Protein AF-A0A258BUL4-F1 (afdb_monomer_lite)

Sequence (176 aa):
MGGRPCLADFAFIGPLYAHLYRDPTSGELMKRLAPGVADWVERTHAGEKGAGDLLAEDAIPETLEPILARQMREQFPALVETARLFEGWASEAAAGAFLPRGLGEIWIDIEGTRGPAQARTFPLYRLQAVTDAYDAMDAGAKARADELLERVRGAPLKDFRLPKRLVRTNYRLALA

Secondary structure (DSSP, 8-state):
-BSS--HHHHHHHHHIIIIIITSHHHHHHHHHH-HHHHHHHHHHHHT----SPBPGGGPPPGGGHHHHHHIIIIIHHHHHHHHHHHHHHHHHSPTTPBPPSEEEEEEEEETTEEEEEEEESHHHHHHHHHHHHHHT--HHHHHHHHHHHHHTT-GGGTT---SS-EEEETTEEEE-

Structure (mmCIF, N/CA/C/O backbone):
data_AF-A0A258BUL4-F1
#
_entry.id   AF-A0A258BUL4-F1
#
loop_
_atom_site.group_PDB
_atom_site.id
_atom_site.type_symbol
_atom_site.label_atom_id
_atom_site.label_alt_id
_atom_site.label_comp_id
_atom_site.label_asym_id
_atom_site.label_entity_id
_atom_site.label_seq_id
_atom_site.pdbx_PDB_ins_code
_atom_site.Cartn_x
_atom_site.Cartn_y
_atom_site.Cartn_z
_atom_site.occupancy
_atom_site.B_iso_or_equiv
_atom_site.auth_seq_id
_atom_site.auth_comp_id
_atom_site.auth_asym_id
_atom_site.auth_atom_id
_atom_site.pdbx_PDB_model_num
ATOM 1 N N . MET A 1 1 ? -13.279 -4.624 10.583 1.00 79.81 1 MET A N 1
ATOM 2 C CA . MET A 1 1 ? -14.312 -4.006 9.706 1.00 79.81 1 MET A CA 1
ATOM 3 C C . MET A 1 1 ? -15.547 -4.903 9.632 1.00 79.81 1 MET A C 1
ATOM 5 O O . MET A 1 1 ? -15.743 -5.622 8.661 1.00 79.81 1 MET A O 1
ATOM 9 N N . GLY A 1 2 ? -16.351 -4.894 10.697 1.00 86.62 2 GLY A N 1
ATOM 10 C CA . GLY A 1 2 ? -17.342 -5.940 10.983 1.00 86.62 2 GLY A CA 1
ATOM 11 C C . GLY A 1 2 ? -16.938 -6.772 12.205 1.00 86.62 2 GLY A C 1
ATOM 12 O O . GLY A 1 2 ? -16.007 -6.402 12.922 1.00 86.62 2 GLY A O 1
ATOM 13 N N . GLY A 1 3 ? -17.639 -7.879 12.443 1.00 89.62 3 GLY A N 1
ATOM 14 C CA . GLY A 1 3 ? -17.491 -8.743 13.619 1.00 89.62 3 GLY A CA 1
ATOM 15 C C . GLY A 1 3 ? -16.520 -9.922 13.468 1.00 89.62 3 GLY A C 1
ATOM 16 O O . GLY A 1 3 ? -16.371 -10.700 14.414 1.00 89.62 3 GLY A O 1
ATOM 17 N N . ARG A 1 4 ? -15.854 -10.066 12.316 1.00 91.62 4 ARG A N 1
ATOM 18 C CA . ARG A 1 4 ? -14.785 -11.052 12.079 1.00 91.62 4 ARG A CA 1
ATOM 19 C C . ARG A 1 4 ? -13.590 -10.427 11.348 1.00 91.62 4 ARG A C 1
ATOM 21 O O . ARG A 1 4 ? -13.798 -9.458 10.613 1.00 91.62 4 ARG A O 1
ATOM 28 N N . PRO A 1 5 ? -12.369 -10.974 11.503 1.00 92.38 5 PRO A N 1
ATOM 29 C CA . PRO A 1 5 ? -11.193 -10.509 10.778 1.00 92.38 5 PRO A CA 1
ATOM 30 C C . PRO A 1 5 ? -11.367 -10.623 9.262 1.00 92.38 5 PRO A C 1
ATOM 32 O O . PRO A 1 5 ? -11.860 -11.631 8.750 1.00 92.38 5 PRO A O 1
ATOM 35 N N . CYS A 1 6 ? -10.906 -9.612 8.534 1.00 92.12 6 CYS A N 1
ATOM 36 C CA . CYS A 1 6 ? -10.841 -9.617 7.079 1.00 92.12 6 CYS A CA 1
ATOM 37 C C . CYS A 1 6 ? -9.475 -9.140 6.568 1.00 92.12 6 CYS A C 1
ATOM 39 O O . CYS A 1 6 ? -8.610 -8.705 7.329 1.00 92.12 6 CYS A O 1
ATOM 41 N N . LEU A 1 7 ? -9.267 -9.212 5.248 1.00 91.50 7 LEU A N 1
ATOM 42 C CA . LEU A 1 7 ? -8.015 -8.794 4.608 1.00 91.50 7 LEU A CA 1
ATOM 43 C C . LEU A 1 7 ? -7.617 -7.358 4.975 1.00 91.50 7 LEU A C 1
ATOM 45 O O . LEU A 1 7 ? -6.438 -7.078 5.184 1.00 91.50 7 LEU A O 1
ATOM 49 N N . ALA A 1 8 ? -8.592 -6.456 5.069 1.00 91.25 8 ALA A N 1
ATOM 50 C CA . ALA A 1 8 ? -8.320 -5.075 5.418 1.00 91.25 8 ALA A CA 1
ATOM 51 C C . ALA A 1 8 ? -7.813 -4.945 6.866 1.00 91.25 8 ALA A C 1
ATOM 53 O O . ALA A 1 8 ? -6.945 -4.109 7.115 1.00 91.25 8 ALA A O 1
ATOM 54 N N . ASP A 1 9 ? -8.262 -5.789 7.811 1.00 93.50 9 ASP A N 1
ATOM 55 C CA . ASP A 1 9 ? -7.763 -5.735 9.193 1.00 93.50 9 ASP A CA 1
ATOM 56 C C . ASP A 1 9 ? -6.259 -6.055 9.204 1.00 93.50 9 ASP A C 1
ATOM 58 O O . ASP A 1 9 ? -5.465 -5.331 9.802 1.00 93.50 9 ASP A O 1
ATOM 62 N N . PHE A 1 10 ? -5.841 -7.060 8.425 1.00 92.25 10 PHE A N 1
ATOM 63 C CA . PHE A 1 10 ? -4.428 -7.413 8.257 1.00 92.25 10 PHE A CA 1
ATOM 64 C C . PHE A 1 10 ? -3.614 -6.375 7.470 1.00 92.25 10 PHE A C 1
ATOM 66 O O . PHE A 1 10 ? -2.404 -6.263 7.676 1.00 92.25 10 PHE A O 1
ATOM 73 N N . ALA A 1 11 ? -4.246 -5.600 6.586 1.00 91.19 11 ALA A N 1
ATOM 74 C CA . ALA A 1 11 ? -3.584 -4.513 5.868 1.00 91.19 11 ALA A CA 1
ATOM 75 C C . ALA A 1 11 ? -3.307 -3.303 6.779 1.00 91.19 11 ALA A C 1
ATOM 77 O O . ALA A 1 11 ? -2.241 -2.694 6.678 1.00 91.19 11 ALA A O 1
ATOM 78 N N . PHE A 1 12 ? -4.233 -2.979 7.689 1.00 92.62 12 PHE A N 1
ATOM 79 C CA . PHE A 1 12 ? -4.108 -1.837 8.599 1.00 92.62 12 PHE A CA 1
ATOM 80 C C . PHE A 1 12 ? -3.342 -2.150 9.887 1.00 92.62 12 PHE A C 1
ATOM 82 O O . PHE A 1 12 ? -2.675 -1.262 10.423 1.00 92.62 12 PHE A O 1
ATOM 89 N N . ILE A 1 13 ? -3.394 -3.389 10.389 1.00 94.56 13 ILE A N 1
ATOM 90 C CA . ILE A 1 13 ? -2.805 -3.720 11.694 1.00 94.56 13 ILE A CA 1
ATOM 91 C C . ILE A 1 13 ? -1.291 -3.516 11.725 1.00 94.56 13 ILE A C 1
ATOM 93 O O . ILE A 1 13 ? -0.768 -3.078 12.741 1.00 94.56 13 ILE A O 1
ATOM 97 N N . GLY A 1 14 ? -0.583 -3.772 10.619 1.00 92.12 14 GLY A N 1
ATOM 98 C CA . GLY A 1 14 ? 0.876 -3.649 10.541 1.00 92.12 14 GLY A CA 1
ATOM 99 C C . GLY A 1 14 ? 1.398 -2.302 11.062 1.00 92.12 14 GLY A C 1
ATOM 100 O O . GLY A 1 14 ? 2.066 -2.280 12.099 1.00 92.12 14 GLY A O 1
ATOM 101 N N . PRO A 1 15 ? 1.094 -1.176 10.389 1.00 90.75 15 PRO A N 1
ATOM 102 C CA . PRO A 1 15 ? 1.543 0.138 10.841 1.00 90.75 15 PRO A CA 1
ATOM 103 C C . PRO A 1 15 ? 0.881 0.594 12.150 1.00 90.75 15 PRO A C 1
ATOM 105 O O . PRO A 1 15 ? 1.572 1.152 13.002 1.00 90.75 15 PRO A O 1
ATOM 108 N N . LEU A 1 16 ? -0.419 0.339 12.345 1.00 94.31 16 LEU A N 1
ATOM 109 C CA . LEU A 1 16 ? -1.142 0.818 13.531 1.00 94.31 16 LEU A CA 1
ATOM 110 C C . LEU A 1 16 ? -0.661 0.141 14.819 1.00 94.31 16 LEU A C 1
ATOM 112 O O . LEU A 1 16 ? -0.523 0.806 15.841 1.00 94.31 16 LEU A O 1
ATOM 116 N N . TYR A 1 17 ? -0.339 -1.151 14.768 1.00 96.50 17 TYR A N 1
ATOM 117 C CA . TYR A 1 17 ? 0.247 -1.855 15.902 1.00 96.50 17 TYR A CA 1
ATOM 118 C C . TYR A 1 17 ? 1.723 -1.490 16.086 1.00 96.50 17 TYR A C 1
ATOM 120 O O . TYR A 1 17 ? 2.123 -1.015 17.148 1.00 96.50 17 TYR A O 1
ATOM 128 N N . ALA A 1 18 ? 2.549 -1.711 15.056 1.00 94.44 18 ALA A N 1
ATOM 129 C CA . ALA A 1 18 ? 4.000 -1.685 15.215 1.00 94.44 18 ALA A CA 1
ATOM 130 C C . ALA A 1 18 ? 4.575 -0.280 15.432 1.00 94.44 18 ALA A C 1
ATOM 132 O O . ALA A 1 18 ? 5.573 -0.153 16.139 1.00 94.44 18 ALA A O 1
ATOM 133 N N . HIS A 1 19 ? 3.978 0.746 14.816 1.00 92.94 19 HIS A N 1
ATOM 134 C CA . HIS A 1 19 ? 4.523 2.106 14.819 1.00 92.94 19 HIS A CA 1
ATOM 135 C C . HIS A 1 19 ? 3.739 3.089 15.687 1.00 92.94 19 HIS A C 1
ATOM 137 O O . HIS A 1 19 ? 4.327 4.080 16.101 1.00 92.94 19 HIS A O 1
ATOM 143 N N . LEU A 1 20 ? 2.452 2.834 15.958 1.00 94.81 20 LEU A N 1
ATOM 144 C CA . LEU A 1 20 ? 1.634 3.712 16.800 1.00 94.81 20 LEU A CA 1
ATOM 145 C C . LEU A 1 20 ? 1.354 3.073 18.162 1.00 94.81 20 LEU A C 1
ATOM 147 O O . LEU A 1 20 ? 1.862 3.523 19.176 1.00 94.81 20 LEU A O 1
ATOM 151 N N . TYR A 1 21 ? 0.595 1.980 18.208 1.00 97.38 21 TYR A N 1
ATOM 152 C CA . TYR A 1 21 ? 0.156 1.399 19.479 1.00 97.38 21 TYR A CA 1
ATOM 153 C C . TYR A 1 21 ? 1.323 0.977 20.392 1.00 97.38 21 TYR A C 1
ATOM 155 O O . TYR A 1 21 ? 1.262 1.162 21.605 1.00 97.38 21 TYR A O 1
ATOM 163 N N . ARG A 1 22 ? 2.395 0.408 19.820 1.00 96.62 22 ARG A N 1
ATOM 164 C CA . ARG A 1 22 ? 3.576 -0.033 20.583 1.00 96.62 22 ARG A CA 1
ATOM 165 C C . ARG A 1 22 ? 4.486 1.095 21.060 1.00 96.62 22 ARG A C 1
ATOM 167 O O . ARG A 1 22 ? 5.311 0.851 21.940 1.00 96.62 22 ARG A O 1
ATOM 174 N N . ASP A 1 23 ? 4.403 2.275 20.459 1.00 96.94 23 ASP A N 1
ATOM 175 C CA . ASP A 1 23 ? 5.187 3.420 20.904 1.00 96.94 23 ASP A CA 1
ATOM 176 C C . ASP A 1 23 ? 4.551 4.002 22.182 1.00 96.94 23 ASP A C 1
ATOM 178 O O . ASP A 1 23 ? 3.337 4.198 22.207 1.00 96.94 23 ASP A O 1
ATOM 182 N N . PRO A 1 24 ? 5.317 4.281 23.256 1.00 95.81 24 PRO A N 1
ATOM 183 C CA . PRO A 1 24 ? 4.732 4.686 24.532 1.00 95.81 24 PRO A CA 1
ATOM 184 C C . PRO A 1 24 ? 3.839 5.923 24.431 1.00 95.81 24 PRO A C 1
ATOM 186 O O . PRO A 1 24 ? 2.761 5.957 25.013 1.00 95.81 24 PRO A O 1
ATOM 189 N N . THR A 1 25 ? 4.256 6.950 23.690 1.00 97.19 25 THR A N 1
ATOM 190 C CA . THR A 1 25 ? 3.494 8.201 23.631 1.00 97.19 25 THR A CA 1
ATOM 191 C C . THR A 1 25 ? 2.274 8.069 22.729 1.00 97.19 25 THR A C 1
ATOM 193 O O . THR A 1 25 ? 1.162 8.394 23.148 1.00 97.19 25 THR A O 1
ATOM 196 N N . SER A 1 26 ? 2.447 7.591 21.499 1.00 96.44 26 SER A N 1
ATOM 197 C CA . SER A 1 26 ? 1.331 7.452 20.560 1.00 96.44 26 SER A CA 1
ATOM 198 C C . SER A 1 26 ? 0.367 6.328 20.947 1.00 96.44 26 SER A C 1
ATOM 200 O O . SER A 1 26 ? -0.835 6.476 20.728 1.00 96.44 26 SER A O 1
ATOM 202 N N . GLY A 1 27 ? 0.837 5.278 21.622 1.00 97.50 27 GLY A N 1
ATOM 203 C CA . GLY A 1 27 ? 0.006 4.243 22.230 1.00 97.50 27 GLY A CA 1
ATOM 204 C C . GLY A 1 27 ? -0.899 4.787 23.335 1.00 97.50 27 GLY A C 1
ATOM 205 O O . GLY A 1 27 ? -2.108 4.556 23.303 1.00 97.50 27 GLY A O 1
ATOM 206 N N . GLU A 1 28 ? -0.365 5.582 24.269 1.00 97.94 28 GLU A N 1
ATOM 207 C CA . GLU A 1 28 ? -1.191 6.234 25.298 1.00 97.94 28 GLU A CA 1
ATOM 208 C C . GLU A 1 28 ? -2.183 7.243 24.698 1.00 97.94 28 GLU A C 1
ATOM 210 O O . GLU A 1 28 ? -3.336 7.325 25.131 1.00 97.94 28 GLU A O 1
ATOM 215 N N . LEU A 1 29 ? -1.791 7.972 23.645 1.00 97.88 29 LEU A N 1
ATOM 216 C CA . LEU A 1 29 ? -2.725 8.814 22.893 1.00 97.88 29 LEU A CA 1
ATOM 217 C C . LEU A 1 29 ? -3.831 7.993 22.224 1.00 97.88 29 LEU A C 1
ATOM 219 O O . LEU A 1 29 ? -4.990 8.396 22.295 1.00 97.88 29 LEU A O 1
ATOM 223 N N . MET A 1 30 ? -3.505 6.852 21.614 1.00 97.50 30 MET A N 1
ATOM 224 C CA . MET A 1 30 ? -4.483 5.972 20.972 1.00 97.50 30 MET A CA 1
ATOM 225 C C . MET A 1 30 ? -5.490 5.431 21.987 1.00 97.50 30 MET A C 1
ATOM 227 O O . MET A 1 30 ? -6.688 5.557 21.760 1.00 97.50 30 MET A O 1
ATOM 231 N N . LYS A 1 31 ? -5.035 4.911 23.134 1.00 97.75 31 LYS A N 1
ATOM 232 C CA . LYS A 1 31 ? -5.926 4.421 24.202 1.00 97.75 31 LYS A CA 1
ATOM 233 C C . LYS A 1 31 ? -6.844 5.521 24.736 1.00 97.75 31 LYS A C 1
ATOM 235 O O . LYS A 1 31 ? -8.014 5.273 25.007 1.00 97.75 31 LYS A O 1
ATOM 240 N N . ARG A 1 32 ? -6.328 6.747 24.867 1.00 98.00 32 ARG A N 1
ATOM 241 C CA . ARG A 1 32 ? -7.086 7.885 25.405 1.00 98.00 32 ARG A CA 1
ATOM 242 C C . ARG A 1 32 ? -8.079 8.483 24.408 1.00 98.00 32 ARG A C 1
ATOM 244 O O . ARG A 1 32 ? -9.182 8.842 24.803 1.00 98.00 32 ARG A O 1
ATOM 251 N N . LEU A 1 33 ? -7.674 8.659 23.151 1.00 97.00 33 LEU A N 1
ATOM 252 C CA . LEU A 1 33 ? -8.449 9.387 22.138 1.00 97.00 33 LEU A CA 1
ATOM 253 C C . LEU A 1 33 ? -9.265 8.464 21.226 1.00 97.00 33 LEU A C 1
ATOM 255 O O . LEU A 1 33 ? -10.268 8.896 20.666 1.00 97.00 33 LEU A O 1
ATOM 259 N N . ALA A 1 34 ? -8.843 7.211 21.065 1.00 95.50 34 ALA A N 1
ATOM 260 C CA . ALA A 1 34 ? -9.465 6.228 20.186 1.00 95.50 34 ALA A CA 1
ATOM 261 C C . ALA A 1 34 ? -9.468 4.818 20.824 1.00 95.50 34 ALA A C 1
ATOM 263 O O . ALA A 1 34 ? -8.929 3.879 20.231 1.00 95.50 34 ALA A O 1
ATOM 264 N N . PRO A 1 35 ? -10.086 4.630 22.010 1.00 96.19 35 PRO A N 1
ATOM 265 C CA . PRO A 1 35 ? -10.063 3.353 22.733 1.00 96.19 35 PRO A CA 1
ATOM 266 C C . PRO A 1 35 ? -10.592 2.179 21.897 1.00 96.19 35 PRO A C 1
ATOM 268 O O . PRO A 1 35 ? -9.996 1.112 21.899 1.00 96.19 35 PRO A O 1
ATOM 271 N N . GLY A 1 36 ? -11.624 2.387 21.071 1.00 93.75 36 GLY A N 1
ATOM 272 C CA . GLY A 1 36 ? -12.119 1.335 20.173 1.00 93.75 36 GLY A CA 1
ATOM 273 C C . GLY A 1 36 ? -11.101 0.887 19.111 1.00 93.75 36 GLY A C 1
ATOM 274 O O . GLY A 1 36 ? -11.125 -0.270 18.692 1.00 93.75 36 GLY A O 1
ATOM 275 N N . VAL A 1 37 ? -10.188 1.775 18.696 1.00 94.06 37 VAL A N 1
ATOM 276 C CA . VAL A 1 37 ? -9.068 1.427 17.805 1.00 94.06 37 VAL A CA 1
ATOM 277 C C . VAL A 1 37 ? -7.995 0.672 18.583 1.00 94.06 37 VAL A C 1
ATOM 279 O O . VAL A 1 37 ? -7.489 -0.320 18.069 1.00 94.06 37 VAL A O 1
ATOM 282 N N . ALA A 1 38 ? -7.684 1.087 19.814 1.00 96.69 38 ALA A N 1
ATOM 283 C CA . ALA A 1 38 ? -6.754 0.367 20.685 1.00 96.69 38 ALA A CA 1
ATOM 284 C C . ALA A 1 38 ? -7.228 -1.076 20.939 1.00 96.69 38 ALA A C 1
ATOM 286 O O . ALA A 1 38 ? -6.482 -2.017 20.675 1.00 96.69 38 ALA A O 1
ATOM 287 N N . ASP A 1 39 ? -8.498 -1.260 21.308 1.00 94.94 39 ASP A N 1
ATOM 288 C CA . ASP A 1 39 ? -9.086 -2.586 21.509 1.00 94.94 39 ASP A CA 1
ATOM 289 C C . ASP A 1 39 ? -9.052 -3.422 20.220 1.00 94.94 39 ASP A C 1
ATOM 291 O O . ASP A 1 39 ? -8.767 -4.619 20.237 1.00 94.94 39 ASP A O 1
ATOM 295 N N . TRP A 1 40 ? -9.352 -2.806 19.069 1.00 93.88 40 TRP A N 1
ATOM 296 C CA . TRP A 1 40 ? -9.252 -3.484 17.777 1.00 93.88 40 TRP A CA 1
ATOM 297 C C . TRP A 1 40 ? -7.811 -3.910 17.466 1.00 93.88 40 TRP A C 1
ATOM 299 O O . TRP A 1 40 ? -7.611 -5.032 16.994 1.00 93.88 40 TRP A O 1
ATOM 309 N N . VAL A 1 41 ? -6.815 -3.064 17.753 1.00 95.75 41 VAL A N 1
ATOM 310 C CA . VAL A 1 41 ? -5.394 -3.390 17.578 1.00 95.75 41 VAL A CA 1
ATOM 311 C C . VAL A 1 41 ? -5.017 -4.601 18.432 1.00 95.75 41 VAL A C 1
ATOM 313 O O . VAL A 1 41 ? -4.427 -5.550 17.915 1.00 95.75 41 VAL A O 1
ATOM 316 N N . GLU A 1 42 ? -5.383 -4.594 19.713 1.00 94.88 42 GLU A N 1
ATOM 317 C CA . GLU A 1 42 ? -5.078 -5.676 20.654 1.00 94.88 42 GLU A CA 1
ATOM 318 C C . GLU A 1 42 ? -5.695 -7.007 20.208 1.00 94.88 42 GLU A C 1
ATOM 320 O O . GLU A 1 42 ? -4.970 -7.991 20.046 1.00 94.88 42 GLU A O 1
ATOM 325 N N . ARG A 1 43 ? -7.003 -7.028 19.908 1.00 93.12 43 ARG A N 1
ATOM 326 C CA . ARG A 1 43 ? -7.703 -8.247 19.459 1.00 93.12 43 ARG A CA 1
ATOM 327 C C . ARG A 1 43 ? -7.156 -8.787 18.140 1.00 93.12 43 ARG A C 1
ATOM 329 O O . ARG A 1 43 ? -6.960 -9.994 17.986 1.00 93.12 43 ARG A O 1
ATOM 336 N N . THR A 1 44 ? -6.897 -7.897 17.178 1.00 93.62 44 THR A N 1
ATOM 337 C CA . THR A 1 44 ? -6.375 -8.290 15.860 1.00 93.62 44 THR A CA 1
ATOM 338 C C . THR A 1 44 ? -4.964 -8.857 15.990 1.00 93.62 44 THR A C 1
ATOM 340 O O . THR A 1 44 ? -4.652 -9.875 15.375 1.00 93.62 44 THR A O 1
ATOM 343 N N . HIS A 1 45 ? -4.115 -8.243 16.819 1.00 93.94 45 HIS A N 1
ATOM 344 C CA . HIS A 1 45 ? -2.764 -8.738 17.069 1.00 93.94 45 HIS A CA 1
ATOM 345 C C . HIS A 1 45 ? -2.754 -10.073 17.828 1.00 93.94 45 HIS A C 1
ATOM 347 O O . HIS A 1 45 ? -1.954 -10.949 17.503 1.00 93.94 45 HIS A O 1
ATOM 353 N N . ALA A 1 46 ? -3.666 -10.256 18.787 1.00 93.25 46 ALA A N 1
ATOM 354 C CA . ALA A 1 46 ? -3.838 -11.510 19.520 1.00 93.25 46 ALA A CA 1
ATOM 355 C C . ALA A 1 46 ? -4.353 -12.670 18.642 1.00 93.25 46 ALA A C 1
ATOM 357 O O . ALA A 1 46 ? -4.322 -13.825 19.068 1.00 93.25 46 ALA A O 1
ATOM 358 N N . GLY A 1 47 ? -4.805 -12.389 17.413 1.00 91.31 47 GLY A N 1
ATOM 359 C CA . GLY A 1 47 ? -5.319 -13.404 16.494 1.00 91.31 47 GLY A CA 1
ATOM 360 C C . GLY A 1 47 ? -6.688 -13.941 16.908 1.00 91.31 47 GLY A C 1
ATOM 361 O O . GLY A 1 47 ? -7.005 -15.106 16.649 1.00 91.31 47 GLY A O 1
ATOM 362 N N . GLU A 1 48 ? -7.499 -13.117 17.572 1.00 91.75 48 GLU A N 1
ATOM 363 C CA . GLU A 1 48 ? -8.849 -13.502 17.965 1.00 91.75 48 GLU A CA 1
ATOM 364 C C . GLU A 1 48 ? -9.718 -13.800 16.740 1.00 91.75 48 GLU A C 1
ATOM 366 O O . GLU A 1 48 ? -9.731 -13.063 15.754 1.00 91.75 48 GLU A O 1
ATOM 371 N N . LYS A 1 49 ? -10.464 -14.909 16.801 1.00 84.00 49 LYS A N 1
ATOM 372 C CA . LYS A 1 49 ? -11.124 -15.471 15.617 1.00 84.00 49 LYS A CA 1
ATOM 373 C C . LYS A 1 49 ? -12.263 -14.609 15.075 1.00 84.00 49 LYS A C 1
ATOM 375 O O . LYS A 1 49 ? -12.429 -14.623 13.865 1.00 84.00 49 LYS A O 1
ATOM 380 N N . GLY A 1 50 ? -12.991 -13.877 15.932 1.00 85.06 50 GLY A N 1
ATOM 381 C CA . GLY A 1 50 ? -14.195 -13.092 15.601 1.00 85.06 50 GLY A CA 1
ATOM 382 C C . GLY A 1 50 ? -15.303 -13.907 14.904 1.00 85.06 50 GLY A C 1
ATOM 383 O O . GLY A 1 50 ? -15.053 -14.649 13.963 1.00 85.06 50 GLY A O 1
ATOM 384 N N . ALA A 1 51 ? -16.553 -13.808 15.354 1.00 84.88 51 ALA A N 1
ATOM 385 C CA . ALA A 1 51 ? -17.641 -14.654 14.834 1.00 84.88 51 ALA A CA 1
ATOM 386 C C . ALA A 1 51 ? -18.790 -13.883 14.163 1.00 84.88 51 ALA A C 1
ATOM 388 O O . ALA A 1 51 ? -19.771 -14.502 13.767 1.00 84.88 51 ALA A O 1
ATOM 389 N N . GLY A 1 52 ? -18.696 -12.555 14.051 1.00 90.38 52 GLY A N 1
ATOM 390 C CA . GLY A 1 52 ? -19.750 -11.737 13.447 1.00 90.38 52 GLY A CA 1
ATOM 391 C C . GLY A 1 52 ? -19.568 -11.503 11.947 1.00 90.38 52 GLY A C 1
ATOM 392 O O . GLY A 1 52 ? -18.539 -11.839 11.361 1.00 90.38 52 GLY A O 1
ATOM 393 N N . ASP A 1 53 ? -20.564 -10.875 11.335 1.00 94.12 53 ASP A N 1
ATOM 394 C CA . ASP A 1 53 ? -20.567 -10.588 9.902 1.00 94.12 53 ASP A CA 1
ATOM 395 C C . ASP A 1 53 ? -19.653 -9.416 9.530 1.00 94.12 53 ASP A C 1
ATOM 397 O O . ASP A 1 53 ? -19.301 -8.571 10.359 1.00 94.12 53 ASP A O 1
ATOM 401 N N . LEU A 1 54 ? -19.259 -9.356 8.256 1.00 92.44 54 LEU A N 1
ATOM 402 C CA . LEU A 1 54 ? -18.700 -8.124 7.697 1.00 92.44 54 LEU A CA 1
ATOM 403 C C . LEU A 1 54 ? -19.802 -7.062 7.610 1.00 92.44 54 LEU A C 1
ATOM 405 O O . LEU A 1 54 ? -20.987 -7.371 7.723 1.00 92.44 54 LEU A O 1
ATOM 409 N N . LEU A 1 55 ? -19.409 -5.804 7.424 1.00 91.25 55 LEU A N 1
ATOM 410 C CA . LEU A 1 55 ? -20.390 -4.750 7.186 1.00 91.25 55 LEU A CA 1
ATOM 411 C C . LEU A 1 55 ? -21.209 -5.074 5.928 1.00 91.25 55 LEU A C 1
ATOM 413 O O . LEU A 1 55 ? -20.656 -5.531 4.927 1.00 91.25 55 LEU A O 1
ATOM 417 N N . ALA A 1 56 ? -22.522 -4.864 6.012 1.00 91.62 56 ALA A N 1
ATOM 418 C CA . ALA A 1 56 ? -23.438 -5.114 4.906 1.00 91.62 56 ALA A CA 1
ATOM 419 C C . ALA A 1 56 ? -23.094 -4.237 3.694 1.00 91.62 56 ALA A C 1
ATOM 421 O O . ALA A 1 56 ? -22.547 -3.143 3.853 1.00 91.62 56 ALA A O 1
ATOM 422 N N . GLU A 1 57 ? -23.434 -4.719 2.497 1.00 88.69 57 GLU A N 1
ATOM 423 C CA . GLU A 1 57 ? -23.255 -3.992 1.230 1.00 88.69 57 GLU A CA 1
ATOM 424 C C . GLU A 1 57 ? -21.815 -3.509 0.964 1.00 88.69 57 GLU A C 1
ATOM 426 O O . GLU A 1 57 ? -21.604 -2.485 0.316 1.00 88.69 57 GLU A O 1
ATOM 431 N N . ASP A 1 58 ? -20.810 -4.223 1.488 1.00 86.69 58 ASP A N 1
ATOM 432 C CA . ASP A 1 58 ? -19.393 -3.831 1.439 1.00 86.69 58 ASP A CA 1
ATOM 433 C C . ASP A 1 58 ? -19.135 -2.406 1.968 1.00 86.69 58 ASP A C 1
ATOM 435 O O . ASP A 1 58 ? -18.224 -1.710 1.508 1.00 86.69 58 ASP A O 1
ATOM 439 N N . ALA A 1 59 ? -19.940 -1.949 2.934 1.00 90.44 59 ALA A N 1
ATOM 440 C CA . ALA A 1 59 ? -19.832 -0.596 3.454 1.00 90.44 59 ALA A CA 1
ATOM 441 C C . ALA A 1 59 ? -18.431 -0.326 4.026 1.00 90.44 59 ALA A C 1
ATOM 443 O O . ALA A 1 59 ? -17.911 -1.062 4.872 1.00 90.44 59 ALA A O 1
ATOM 444 N N . ILE A 1 60 ? -17.833 0.780 3.586 1.00 90.81 60 ILE A N 1
ATOM 445 C CA . ILE A 1 60 ? -16.565 1.280 4.112 1.00 90.81 60 ILE A CA 1
ATOM 446 C C . ILE A 1 60 ? -16.873 2.267 5.240 1.00 90.81 60 ILE A C 1
ATOM 448 O O . ILE A 1 60 ? -17.598 3.232 4.998 1.00 90.81 60 ILE A O 1
ATOM 452 N N . PRO A 1 61 ? -16.341 2.068 6.461 1.00 90.00 61 PRO A N 1
ATOM 453 C CA . PRO A 1 61 ? -16.510 3.035 7.536 1.00 90.00 61 PRO A CA 1
ATOM 454 C C . PRO A 1 61 ? -16.005 4.420 7.127 1.00 90.00 61 PRO A C 1
ATOM 456 O O . PRO A 1 61 ? -14.855 4.554 6.707 1.00 90.00 61 PRO A O 1
ATOM 459 N N . GLU A 1 62 ? -16.821 5.452 7.341 1.00 91.06 62 GLU A N 1
ATOM 460 C CA . GLU A 1 62 ? -16.472 6.850 7.033 1.00 91.06 62 GLU A CA 1
ATOM 461 C C . GLU A 1 62 ? -15.179 7.293 7.739 1.00 91.06 62 GLU A C 1
A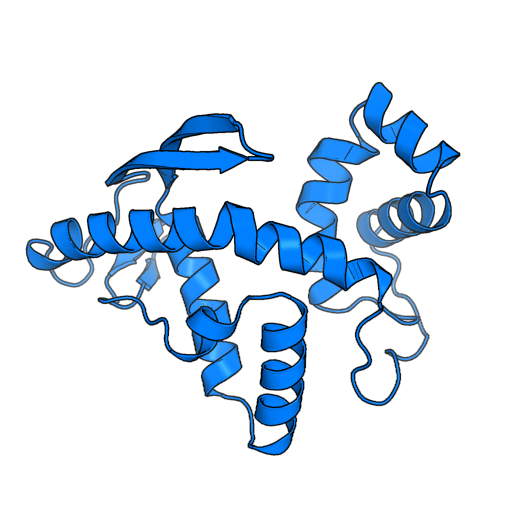TOM 463 O O . GLU A 1 62 ? -14.410 8.106 7.232 1.00 91.06 62 GLU A O 1
ATOM 468 N N . THR A 1 63 ? -14.875 6.697 8.895 1.00 90.75 63 THR A N 1
ATOM 469 C CA . THR A 1 63 ? -13.643 6.951 9.653 1.00 90.75 63 THR A CA 1
ATOM 470 C C . THR A 1 63 ? -12.367 6.477 8.950 1.00 90.75 63 THR A C 1
ATOM 472 O O . THR A 1 63 ? -11.282 6.936 9.308 1.00 90.75 63 THR A O 1
ATOM 475 N N . LEU A 1 64 ? -12.459 5.595 7.947 1.00 92.50 64 LEU A N 1
ATOM 476 C CA . LEU A 1 64 ? -11.313 5.171 7.136 1.00 92.50 64 LEU A CA 1
ATOM 477 C C . LEU A 1 64 ? -11.020 6.127 5.979 1.00 92.50 64 LEU A C 1
ATOM 479 O O . LEU A 1 64 ? -9.884 6.173 5.507 1.00 92.50 64 LEU A O 1
ATOM 483 N N . GLU A 1 65 ? -11.996 6.910 5.526 1.00 95.25 65 GLU A N 1
ATOM 484 C CA . GLU A 1 65 ? -11.813 7.793 4.371 1.00 95.25 65 GLU A CA 1
ATOM 485 C C . GLU A 1 65 ? -10.709 8.833 4.568 1.00 95.25 65 GLU A C 1
ATOM 487 O O . GLU A 1 65 ? -9.896 8.973 3.657 1.00 95.25 65 GLU A O 1
ATOM 492 N N . PRO A 1 66 ? -10.564 9.500 5.732 1.00 95.62 66 PRO A N 1
ATOM 493 C CA . PRO A 1 66 ? -9.436 10.402 5.959 1.00 95.62 66 PRO A CA 1
ATOM 494 C C . PRO A 1 66 ? -8.071 9.706 5.848 1.00 95.62 66 PRO A C 1
ATOM 496 O O . PRO A 1 66 ? -7.112 10.304 5.359 1.00 95.62 66 PRO A O 1
ATOM 499 N N . ILE A 1 67 ? -7.977 8.438 6.266 1.00 94.25 67 ILE A N 1
ATOM 500 C CA . ILE A 1 67 ? -6.744 7.641 6.183 1.00 94.25 67 ILE A CA 1
ATOM 501 C C . ILE A 1 67 ? -6.439 7.313 4.719 1.00 94.25 67 ILE A C 1
ATOM 503 O O . ILE A 1 67 ? -5.325 7.550 4.251 1.00 94.25 67 ILE A O 1
ATOM 507 N N . LEU A 1 68 ? -7.437 6.827 3.979 1.00 96.25 68 LEU A N 1
ATOM 508 C CA . LEU A 1 68 ? -7.311 6.509 2.557 1.00 96.25 68 LEU A CA 1
ATOM 509 C C . LEU A 1 68 ? -6.997 7.760 1.725 1.00 96.25 68 LEU A C 1
ATOM 511 O O . LEU A 1 68 ? -6.102 7.733 0.883 1.00 96.25 68 LEU A O 1
ATOM 515 N N . ALA A 1 69 ? -7.664 8.880 2.007 1.00 97.50 69 ALA A N 1
ATOM 516 C CA . ALA A 1 69 ? -7.422 10.157 1.346 1.00 97.50 69 ALA A CA 1
ATOM 517 C C . ALA A 1 69 ? -5.999 10.661 1.598 1.00 97.50 69 ALA A C 1
ATOM 519 O O . ALA A 1 69 ? -5.348 11.178 0.690 1.00 97.50 69 ALA A O 1
ATOM 520 N N . ARG A 1 70 ? -5.471 10.464 2.812 1.00 96.56 70 ARG A N 1
ATOM 521 C CA . ARG A 1 70 ? -4.072 10.769 3.114 1.00 96.56 70 ARG A CA 1
ATOM 522 C C . ARG A 1 70 ? -3.108 9.864 2.348 1.00 96.56 70 ARG A C 1
ATOM 524 O O . ARG A 1 70 ? -2.132 10.368 1.801 1.00 96.56 70 ARG A O 1
ATOM 531 N N . GLN A 1 71 ? -3.391 8.565 2.228 1.00 95.94 71 GLN A N 1
ATOM 532 C CA . GLN A 1 71 ? -2.582 7.672 1.388 1.00 95.94 71 GLN A CA 1
ATOM 533 C C . GLN A 1 71 ? -2.593 8.107 -0.082 1.00 95.94 71 GLN A C 1
ATOM 535 O O . GLN A 1 71 ? -1.538 8.145 -0.712 1.00 95.94 71 GLN A O 1
ATOM 540 N N . MET A 1 72 ? -3.749 8.487 -0.628 1.00 97.75 72 MET A N 1
ATOM 541 C CA . MET A 1 72 ? -3.837 8.979 -2.008 1.00 97.75 72 MET A CA 1
ATOM 542 C C . MET A 1 72 ? -3.114 10.313 -2.201 1.00 97.75 72 MET A C 1
ATOM 544 O O . MET A 1 72 ? -2.513 10.535 -3.247 1.00 97.75 72 MET A O 1
ATOM 548 N N . ARG A 1 73 ? -3.123 11.189 -1.194 1.00 97.38 73 ARG A N 1
ATOM 549 C CA . ARG A 1 73 ? -2.445 12.487 -1.255 1.00 97.38 73 ARG A CA 1
ATOM 550 C C . ARG A 1 73 ? -0.926 12.386 -1.098 1.00 97.38 73 ARG A C 1
ATOM 552 O O . ARG A 1 73 ? -0.212 13.100 -1.787 1.00 97.38 73 ARG A O 1
ATOM 559 N N . GLU A 1 74 ? -0.435 11.534 -0.200 1.00 96.81 74 GLU A N 1
ATOM 560 C CA . GLU A 1 74 ? 0.978 11.543 0.225 1.00 96.81 74 GLU A CA 1
ATOM 561 C C . GLU A 1 74 ? 1.752 10.318 -0.280 1.00 96.81 74 GLU A C 1
ATOM 563 O O . GLU A 1 74 ? 2.882 10.430 -0.754 1.00 96.81 74 GLU A O 1
ATOM 568 N N . GLN A 1 75 ? 1.148 9.127 -0.223 1.00 96.62 75 GLN A N 1
ATOM 569 C CA . GLN A 1 75 ? 1.819 7.884 -0.609 1.00 96.62 75 GLN A CA 1
ATOM 570 C C . GLN A 1 75 ? 1.733 7.629 -2.116 1.00 96.62 75 GLN A C 1
ATOM 572 O O . GLN A 1 75 ? 2.724 7.230 -2.726 1.00 96.62 75 GLN A O 1
ATOM 577 N N . PHE A 1 76 ? 0.567 7.826 -2.732 1.00 97.94 76 PHE A N 1
ATOM 578 C CA . PHE A 1 76 ? 0.379 7.494 -4.143 1.00 97.94 76 PHE A CA 1
ATOM 579 C C . PHE A 1 76 ? 1.296 8.300 -5.089 1.00 97.94 76 PHE A C 1
ATOM 581 O O . PHE A 1 76 ? 1.933 7.669 -5.934 1.00 97.94 76 PHE A O 1
ATOM 588 N N . PRO A 1 77 ? 1.505 9.624 -4.924 1.00 97.50 77 PRO A N 1
ATOM 589 C CA . PRO A 1 77 ? 2.466 10.366 -5.743 1.00 97.50 77 PRO A CA 1
ATOM 590 C C . PRO A 1 77 ? 3.898 9.833 -5.618 1.00 97.50 77 PRO A C 1
ATOM 592 O O . PRO A 1 77 ? 4.589 9.690 -6.625 1.00 97.50 77 PRO A O 1
ATOM 595 N N . ALA A 1 78 ? 4.317 9.439 -4.410 1.00 97.62 78 ALA A N 1
ATOM 596 C CA . ALA A 1 78 ? 5.619 8.813 -4.183 1.00 97.62 78 ALA A CA 1
ATOM 597 C C . ALA A 1 78 ? 5.763 7.487 -4.953 1.00 97.62 78 ALA A C 1
ATOM 599 O O . ALA A 1 78 ? 6.826 7.184 -5.501 1.00 97.62 78 ALA A O 1
ATOM 600 N N . LEU A 1 79 ? 4.689 6.693 -5.030 1.00 98.25 79 LEU A N 1
ATOM 601 C CA . LEU A 1 79 ? 4.665 5.462 -5.823 1.00 98.25 79 LEU A CA 1
ATOM 602 C C . LEU A 1 79 ? 4.726 5.751 -7.324 1.00 98.25 79 LEU A C 1
ATOM 604 O O . LEU A 1 79 ? 5.435 5.044 -8.033 1.00 98.25 79 LEU A O 1
ATOM 608 N N . VAL A 1 80 ? 4.042 6.796 -7.800 1.00 97.88 80 VAL A N 1
ATOM 609 C CA . VAL A 1 80 ? 4.100 7.233 -9.203 1.00 97.88 80 VAL A CA 1
ATOM 610 C C . VAL A 1 80 ? 5.514 7.685 -9.575 1.00 97.88 80 VAL A C 1
ATOM 612 O O . VAL A 1 80 ? 6.039 7.255 -10.599 1.00 97.88 80 VAL A O 1
ATOM 615 N N . GLU A 1 81 ? 6.177 8.495 -8.745 1.00 98.00 81 GLU A N 1
ATOM 616 C CA . GLU A 1 81 ? 7.574 8.886 -8.983 1.00 98.00 81 GLU A CA 1
ATOM 617 C C . GLU A 1 81 ? 8.521 7.681 -8.952 1.00 98.00 81 GLU A C 1
ATOM 619 O O . GLU A 1 81 ? 9.368 7.525 -9.833 1.00 98.00 81 GLU A O 1
ATOM 624 N N . THR A 1 82 ? 8.331 6.772 -7.993 1.00 98.44 82 THR A N 1
ATOM 625 C CA . THR A 1 82 ? 9.101 5.522 -7.921 1.00 98.44 82 THR A CA 1
ATOM 626 C C . THR A 1 82 ? 8.879 4.658 -9.167 1.00 98.44 82 THR A C 1
ATOM 628 O O . THR A 1 82 ? 9.827 4.055 -9.669 1.00 98.44 82 THR A O 1
ATOM 631 N N . ALA A 1 83 ? 7.655 4.613 -9.701 1.00 98.25 83 ALA A N 1
ATOM 632 C CA . ALA A 1 83 ? 7.327 3.871 -10.914 1.00 98.25 83 ALA A CA 1
ATOM 633 C C . ALA A 1 83 ? 8.012 4.449 -12.162 1.00 98.25 83 ALA A C 1
ATOM 635 O O . ALA A 1 83 ? 8.412 3.676 -13.026 1.00 98.25 83 ALA A O 1
ATOM 636 N N . ARG A 1 84 ? 8.224 5.772 -12.232 1.00 97.94 84 ARG A N 1
ATOM 637 C CA . ARG A 1 84 ? 9.006 6.409 -13.310 1.0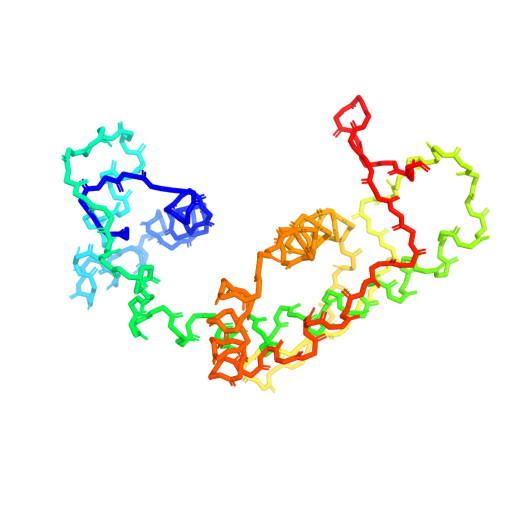0 97.94 84 ARG A CA 1
ATOM 638 C C . ARG A 1 84 ? 10.481 6.011 -13.263 1.00 97.94 84 ARG A C 1
ATOM 640 O O . ARG A 1 84 ? 11.061 5.669 -14.287 1.00 97.94 84 ARG A O 1
ATOM 647 N N . LEU A 1 85 ? 11.089 6.000 -12.074 1.00 98.25 85 LEU A N 1
ATOM 648 C CA . LEU A 1 85 ? 12.464 5.499 -11.921 1.00 98.25 85 LEU A CA 1
ATOM 649 C C . LEU A 1 85 ? 12.554 4.004 -12.254 1.00 98.25 85 LEU A C 1
ATOM 651 O O . LEU A 1 85 ? 13.534 3.544 -12.840 1.00 98.25 85 LEU A O 1
ATOM 655 N N . PHE A 1 86 ? 11.516 3.246 -11.899 1.00 98.25 86 PHE A N 1
ATOM 656 C CA . PHE A 1 86 ? 11.417 1.831 -12.237 1.00 98.25 86 PHE A CA 1
ATOM 657 C C . PHE A 1 86 ? 11.308 1.608 -13.741 1.00 98.25 86 PHE A C 1
ATOM 659 O O . PHE A 1 86 ? 11.966 0.706 -14.244 1.00 98.25 86 PHE A O 1
ATOM 666 N N . GLU A 1 87 ? 10.538 2.425 -14.457 1.00 97.62 87 GLU A N 1
ATOM 667 C CA . GLU A 1 87 ? 10.439 2.376 -15.915 1.00 97.62 87 GLU A CA 1
ATOM 668 C C . GLU A 1 87 ? 11.810 2.509 -16.579 1.00 97.62 87 GLU A C 1
ATOM 670 O O . GLU A 1 87 ? 12.186 1.655 -17.383 1.00 97.62 87 GLU A O 1
ATOM 675 N N . GLY A 1 88 ? 12.582 3.525 -16.176 1.00 96.69 88 GLY A N 1
ATOM 676 C CA . GLY A 1 88 ? 13.937 3.745 -16.677 1.00 96.69 88 GLY A CA 1
ATOM 677 C C . GLY A 1 88 ? 14.830 2.528 -16.443 1.00 96.69 88 GLY A C 1
ATOM 678 O O . GLY A 1 88 ? 15.369 1.967 -17.394 1.00 96.69 88 GLY A O 1
ATOM 679 N N . TRP A 1 89 ? 14.904 2.045 -15.199 1.00 97.50 89 TRP A N 1
ATOM 680 C CA . TRP A 1 89 ? 15.698 0.857 -14.865 1.00 97.50 89 TRP A CA 1
ATOM 681 C C . TRP A 1 89 ? 15.245 -0.401 -15.623 1.00 97.50 89 TRP A C 1
ATOM 683 O O . TRP A 1 89 ? 16.069 -1.177 -16.103 1.00 97.50 89 TRP A O 1
ATOM 693 N N . ALA A 1 90 ? 13.934 -0.616 -15.744 1.00 96.88 90 ALA A N 1
ATOM 694 C CA . ALA A 1 90 ? 13.378 -1.817 -16.354 1.00 96.88 90 ALA A CA 1
ATOM 695 C C . ALA A 1 90 ? 13.501 -1.830 -17.885 1.00 96.88 90 ALA A C 1
ATOM 697 O O . ALA A 1 90 ? 13.394 -2.900 -18.482 1.00 96.88 90 ALA A O 1
ATOM 698 N N . SER A 1 91 ? 13.718 -0.675 -18.522 1.00 96.06 91 SER A N 1
ATOM 699 C CA . SER A 1 91 ? 13.943 -0.580 -19.970 1.00 96.06 91 SER A CA 1
ATOM 700 C C . SER A 1 91 ? 15.279 -1.192 -20.415 1.00 96.06 91 SER A C 1
ATOM 702 O O . SER A 1 91 ? 15.382 -1.688 -21.535 1.00 96.06 91 SER A O 1
ATOM 704 N N . GLU A 1 92 ? 16.266 -1.226 -19.516 1.00 94.81 92 GLU A N 1
ATOM 705 C CA . GLU A 1 92 ? 17.618 -1.747 -19.763 1.00 94.81 92 GLU A CA 1
ATOM 706 C C . GLU A 1 92 ? 17.846 -3.136 -19.137 1.00 94.81 92 GLU A C 1
ATOM 708 O O . GLU A 1 92 ? 18.838 -3.810 -19.421 1.00 94.81 92 GLU A O 1
ATOM 713 N N . ALA A 1 93 ? 16.940 -3.578 -18.263 1.00 95.56 93 ALA A N 1
ATOM 714 C CA . ALA A 1 93 ? 17.082 -4.819 -17.514 1.00 95.56 93 ALA A CA 1
ATOM 715 C C . ALA A 1 93 ? 16.709 -6.061 -18.345 1.00 95.56 93 ALA A C 1
ATOM 717 O O . ALA A 1 93 ? 15.742 -6.074 -19.107 1.00 95.56 93 ALA A O 1
ATOM 718 N N . ALA A 1 94 ? 17.446 -7.155 -18.135 1.00 94.81 94 ALA A N 1
ATOM 719 C CA . ALA A 1 94 ? 17.109 -8.454 -18.713 1.00 94.81 94 ALA A CA 1
ATOM 720 C C . ALA A 1 94 ? 15.807 -9.028 -18.119 1.00 94.81 94 ALA A C 1
ATOM 722 O O . ALA A 1 94 ? 15.452 -8.755 -16.969 1.00 94.81 94 ALA A O 1
ATOM 723 N N . ALA A 1 95 ? 15.122 -9.888 -18.878 1.00 91.69 95 ALA A N 1
ATOM 724 C CA . ALA A 1 95 ? 13.973 -10.639 -18.373 1.00 91.69 95 ALA A CA 1
ATOM 725 C C . ALA A 1 95 ? 14.356 -11.451 -17.121 1.00 91.69 95 ALA A C 1
ATOM 727 O O . ALA A 1 95 ? 15.445 -12.025 -17.050 1.00 91.69 95 ALA A O 1
ATOM 728 N N . GLY A 1 96 ? 13.483 -11.473 -16.110 1.00 95.19 96 GLY A N 1
ATOM 729 C CA . GLY A 1 96 ? 13.760 -12.145 -14.837 1.00 95.19 96 GLY A CA 1
ATOM 730 C C . GLY A 1 96 ? 14.801 -11.457 -13.940 1.00 95.19 96 GLY A C 1
ATOM 731 O O . GLY A 1 96 ? 15.142 -12.002 -12.887 1.00 95.19 96 GLY A O 1
ATOM 732 N N . ALA A 1 97 ? 15.319 -10.277 -14.308 1.00 97.31 97 ALA A N 1
ATOM 733 C CA . ALA A 1 97 ? 16.300 -9.564 -13.494 1.00 97.31 97 ALA A CA 1
ATOM 734 C C . ALA A 1 97 ? 15.745 -9.232 -12.102 1.00 97.31 97 ALA A C 1
ATOM 736 O O . ALA A 1 97 ? 14.625 -8.735 -11.956 1.00 97.31 97 ALA A O 1
ATOM 737 N N . PHE A 1 98 ? 16.560 -9.465 -11.070 1.00 97.75 98 PHE A N 1
ATOM 738 C CA . PHE A 1 98 ? 16.216 -9.076 -9.707 1.00 97.75 98 PHE A CA 1
ATOM 739 C C . PHE A 1 98 ? 16.306 -7.563 -9.530 1.00 97.75 98 PHE A C 1
ATOM 741 O O . PHE A 1 98 ? 17.322 -6.949 -9.855 1.00 97.75 98 PHE A O 1
ATOM 748 N N . LEU A 1 99 ? 15.271 -6.980 -8.930 1.00 97.06 99 LEU A N 1
ATOM 749 C CA . LEU A 1 99 ? 15.212 -5.548 -8.683 1.00 97.06 99 LEU A CA 1
ATOM 750 C C . LEU A 1 99 ? 16.181 -5.134 -7.564 1.00 97.06 99 LEU A C 1
ATOM 752 O O . LEU A 1 99 ? 16.308 -5.846 -6.554 1.00 97.06 99 LEU A O 1
ATOM 756 N N . PRO A 1 100 ? 16.809 -3.948 -7.671 1.00 96.19 100 PRO A N 1
ATOM 757 C CA . PRO A 1 100 ? 17.481 -3.329 -6.538 1.00 96.19 100 PRO A CA 1
ATOM 758 C C . PRO A 1 100 ? 16.464 -2.973 -5.440 1.00 96.19 100 PRO A C 1
ATOM 760 O O . PRO A 1 100 ? 15.265 -2.832 -5.684 1.00 96.19 100 PRO A O 1
ATOM 763 N N . ARG A 1 101 ? 16.931 -2.802 -4.194 1.00 95.38 101 ARG A N 1
ATOM 764 C CA . ARG A 1 101 ? 16.055 -2.414 -3.064 1.00 95.38 101 ARG A CA 1
ATOM 765 C C . ARG A 1 101 ? 15.499 -0.993 -3.197 1.00 95.38 101 ARG A C 1
ATOM 767 O O . ARG A 1 101 ? 14.443 -0.697 -2.638 1.00 95.38 101 ARG A O 1
ATOM 774 N N . GLY A 1 102 ? 16.215 -0.130 -3.909 1.00 96.88 102 GLY A N 1
ATOM 775 C CA . GLY A 1 102 ? 15.777 1.212 -4.256 1.00 96.88 102 GLY A CA 1
ATOM 776 C C . GLY A 1 102 ? 16.403 1.662 -5.569 1.00 96.88 102 GLY A C 1
ATOM 777 O O . GLY A 1 102 ? 17.466 1.166 -5.938 1.00 96.88 102 GLY A O 1
ATOM 778 N N . LEU A 1 103 ? 15.718 2.565 -6.262 1.00 97.38 103 LEU A N 1
ATOM 779 C CA . LEU A 1 103 ? 16.056 3.010 -7.622 1.00 97.38 103 LEU A CA 1
ATOM 780 C C . LEU A 1 103 ? 16.642 4.426 -7.672 1.00 97.38 103 LEU A C 1
ATOM 782 O O . LEU A 1 103 ? 16.890 4.956 -8.747 1.00 97.38 103 LEU A O 1
ATOM 786 N N . GLY A 1 104 ? 16.848 5.037 -6.506 1.00 96.75 104 GLY A N 1
ATOM 787 C CA . GLY A 1 104 ? 17.316 6.408 -6.370 1.00 96.75 104 GLY A CA 1
ATOM 788 C C . GLY A 1 104 ? 16.539 7.154 -5.295 1.00 96.75 104 GLY A C 1
ATOM 789 O O . GLY A 1 104 ? 16.010 6.551 -4.351 1.00 96.75 104 GLY A O 1
ATOM 790 N N . GLU A 1 105 ? 16.487 8.466 -5.463 1.00 98.31 105 GLU A N 1
ATOM 791 C CA . GLU A 1 105 ? 15.785 9.403 -4.598 1.00 98.31 105 GLU A CA 1
ATOM 792 C C . GLU A 1 105 ? 14.547 9.952 -5.313 1.00 98.31 105 GLU A C 1
ATOM 794 O O . GLU A 1 105 ? 14.562 10.192 -6.519 1.00 98.31 105 GLU A O 1
ATOM 799 N N . ILE A 1 106 ? 13.477 10.129 -4.549 1.00 98.38 106 ILE A N 1
ATOM 800 C CA . ILE A 1 106 ? 12.236 10.804 -4.933 1.00 98.38 106 ILE A CA 1
ATOM 801 C C . ILE A 1 106 ? 11.934 11.888 -3.905 1.00 98.38 106 ILE A C 1
ATOM 803 O O . ILE A 1 106 ? 12.491 11.874 -2.804 1.00 98.38 106 ILE A O 1
ATOM 807 N N . TRP A 1 107 ? 11.033 12.806 -4.239 1.00 97.75 107 TRP A N 1
ATOM 808 C CA . TRP A 1 107 ? 10.629 13.865 -3.322 1.00 97.75 107 TRP A CA 1
ATOM 809 C C . TRP A 1 107 ? 9.187 13.649 -2.896 1.00 97.75 107 TRP A C 1
ATOM 811 O O . TRP A 1 107 ? 8.287 13.594 -3.726 1.00 97.75 107 TRP A O 1
ATOM 821 N N . ILE A 1 108 ? 8.963 13.559 -1.591 1.00 97.75 108 ILE A N 1
ATOM 822 C CA . ILE A 1 108 ? 7.627 13.363 -1.027 1.00 97.75 108 ILE A CA 1
ATOM 823 C C . ILE A 1 108 ? 7.165 14.619 -0.307 1.00 97.75 108 ILE A C 1
ATOM 825 O O . ILE A 1 108 ? 7.986 15.384 0.201 1.00 97.75 108 ILE A O 1
ATOM 829 N N . ASP A 1 109 ? 5.852 14.809 -0.269 1.00 97.31 109 ASP A N 1
ATOM 830 C CA . ASP A 1 109 ? 5.185 15.844 0.511 1.00 97.31 109 ASP A CA 1
ATOM 831 C C . ASP A 1 109 ? 4.344 15.167 1.595 1.00 97.31 109 ASP A C 1
ATOM 833 O O . ASP A 1 109 ? 3.533 14.284 1.304 1.00 97.31 109 ASP A O 1
ATOM 837 N N . ILE A 1 110 ? 4.586 15.542 2.848 1.00 96.00 110 ILE A N 1
ATOM 838 C CA . ILE A 1 110 ? 3.815 15.090 4.003 1.00 96.00 110 ILE A CA 1
ATOM 839 C C . ILE A 1 110 ? 3.326 16.340 4.721 1.00 96.00 110 ILE A C 1
ATOM 841 O O . ILE A 1 110 ? 4.138 17.106 5.240 1.00 96.00 110 ILE A O 1
ATOM 845 N N . GLU A 1 111 ? 2.006 16.536 4.767 1.00 94.50 111 GLU A N 1
ATOM 846 C CA . GLU A 1 111 ? 1.371 17.695 5.417 1.00 94.50 111 GLU A CA 1
ATOM 847 C C . GLU A 1 111 ? 2.019 19.047 5.024 1.00 94.50 111 GLU A C 1
ATOM 849 O O . GLU A 1 111 ? 2.285 19.900 5.872 1.00 94.50 111 GLU A O 1
ATOM 854 N N . GLY A 1 112 ? 2.321 19.240 3.732 1.00 93.38 112 GLY A N 1
ATOM 855 C CA . GLY A 1 112 ? 2.915 20.470 3.191 1.00 93.38 112 GLY A CA 1
ATOM 856 C C . GLY A 1 112 ? 4.422 20.602 3.417 1.00 93.38 112 GLY A C 1
ATOM 857 O O . GLY A 1 112 ? 5.014 21.626 3.072 1.00 93.38 112 GLY A O 1
ATOM 858 N N . THR A 1 113 ? 5.058 19.588 4.006 1.00 97.38 113 THR A N 1
ATOM 859 C CA . THR A 1 113 ? 6.509 19.531 4.186 1.00 97.38 113 THR A CA 1
ATOM 860 C C . THR A 1 113 ? 7.116 18.600 3.152 1.00 97.38 113 THR A C 1
ATOM 862 O O . THR A 1 113 ? 6.849 17.397 3.141 1.00 97.38 113 THR A O 1
ATOM 865 N N . ARG A 1 114 ? 7.980 19.161 2.302 1.00 97.69 114 ARG A N 1
ATOM 866 C CA . ARG A 1 114 ? 8.630 18.433 1.215 1.00 97.69 114 ARG A CA 1
ATOM 867 C C . ARG A 1 114 ? 10.045 17.994 1.590 1.00 97.69 114 ARG A C 1
ATOM 869 O O . ARG A 1 114 ? 10.833 18.803 2.075 1.00 97.69 114 ARG A O 1
ATOM 876 N N . GLY A 1 115 ? 10.394 16.737 1.313 1.00 98.00 115 GLY A N 1
ATOM 877 C CA . GLY A 1 115 ? 11.728 16.201 1.594 1.00 98.00 115 GLY A CA 1
ATOM 878 C C . GLY A 1 115 ? 12.107 14.981 0.749 1.00 98.00 115 GLY A C 1
ATOM 879 O O . GLY A 1 115 ? 11.241 14.388 0.098 1.00 98.00 115 GLY A O 1
ATOM 880 N N . PRO A 1 116 ? 13.400 14.608 0.738 1.00 98.06 116 PRO A N 1
ATOM 881 C CA . PRO A 1 116 ? 13.882 13.460 -0.015 1.00 98.06 116 PRO A CA 1
ATOM 882 C C . PRO A 1 116 ? 13.478 12.139 0.649 1.00 98.06 116 PRO A C 1
ATOM 884 O O . PRO A 1 116 ? 13.465 12.003 1.875 1.00 98.06 116 PRO A O 1
ATOM 887 N N . ALA A 1 117 ? 13.199 11.131 -0.171 1.00 97.62 117 ALA A N 1
ATOM 888 C CA . ALA A 1 117 ? 12.941 9.764 0.254 1.00 97.62 117 ALA A CA 1
ATOM 889 C C . ALA A 1 117 ? 13.550 8.759 -0.729 1.00 97.62 117 ALA A C 1
ATOM 891 O O . ALA A 1 117 ? 13.694 9.014 -1.922 1.00 97.62 117 ALA A O 1
ATOM 892 N N . GLN A 1 118 ? 13.885 7.567 -0.235 1.00 98.06 118 GLN A N 1
ATOM 893 C CA . GLN A 1 118 ? 14.366 6.494 -1.099 1.00 98.06 118 GLN A CA 1
ATOM 894 C C . GLN A 1 118 ? 13.213 5.904 -1.922 1.00 98.06 118 GLN A C 1
ATOM 896 O O . GLN A 1 118 ? 12.215 5.449 -1.360 1.00 98.06 118 GLN A O 1
ATOM 901 N N . ALA A 1 119 ? 13.409 5.798 -3.236 1.00 98.25 119 ALA A N 1
ATOM 902 C CA . ALA A 1 119 ? 12.495 5.145 -4.170 1.00 98.25 119 ALA A CA 1
ATOM 903 C C . ALA A 1 119 ? 12.515 3.617 -3.984 1.00 98.25 119 ALA A C 1
ATOM 905 O O . ALA A 1 119 ? 13.194 2.896 -4.720 1.00 98.25 119 ALA A O 1
ATOM 906 N N . ARG A 1 120 ? 11.852 3.105 -2.938 1.00 98.06 120 ARG A N 1
ATOM 907 C CA . ARG A 1 120 ? 11.851 1.671 -2.598 1.00 98.06 120 ARG A CA 1
ATOM 908 C C . ARG A 1 120 ? 11.011 0.870 -3.595 1.00 98.06 120 ARG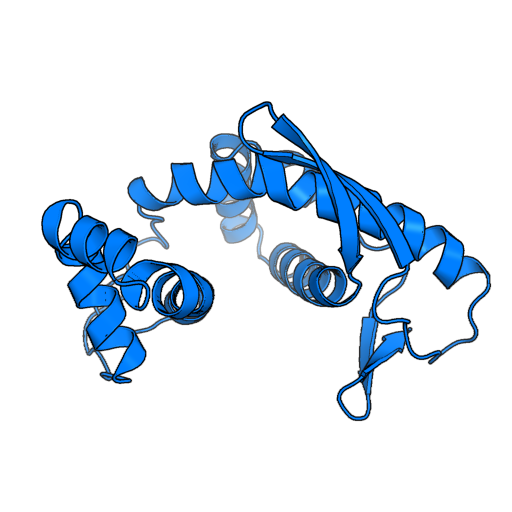 A C 1
ATOM 910 O O . ARG A 1 120 ? 9.880 1.231 -3.888 1.00 98.06 120 ARG A O 1
ATOM 917 N N . THR A 1 121 ? 11.520 -0.277 -4.040 1.00 97.50 121 THR A N 1
ATOM 918 C CA . THR A 1 121 ? 10.865 -1.094 -5.082 1.00 97.50 121 THR A CA 1
ATOM 919 C C . THR A 1 121 ? 9.734 -1.981 -4.566 1.00 97.50 121 THR A C 1
ATOM 921 O O . THR A 1 121 ? 8.777 -2.243 -5.289 1.00 97.50 121 THR A O 1
ATOM 924 N N . PHE A 1 122 ? 9.796 -2.428 -3.306 1.00 97.38 122 PHE A N 1
ATOM 925 C CA . PHE A 1 122 ? 8.779 -3.325 -2.742 1.00 97.38 122 PHE A CA 1
ATOM 926 C C . PHE A 1 122 ? 7.340 -2.779 -2.786 1.00 97.38 122 PHE A C 1
ATOM 928 O O . PHE A 1 122 ? 6.442 -3.531 -3.175 1.00 97.38 122 PHE A O 1
ATOM 935 N N . PRO A 1 123 ? 7.089 -1.499 -2.455 1.00 97.25 123 PRO A N 1
ATOM 936 C CA . PRO A 1 123 ? 5.763 -0.909 -2.595 1.00 97.25 123 PRO A CA 1
ATOM 937 C C . PRO A 1 123 ? 5.153 -1.017 -4.000 1.00 97.25 123 PRO A C 1
ATOM 939 O O . PRO A 1 123 ? 3.940 -1.184 -4.095 1.00 97.25 123 PRO A O 1
ATOM 942 N N . LEU A 1 124 ? 5.951 -1.021 -5.078 1.00 98.25 124 LEU A N 1
ATOM 943 C CA . LEU A 1 124 ? 5.425 -1.200 -6.439 1.00 98.25 124 LEU A CA 1
ATOM 944 C C . LEU A 1 124 ? 4.778 -2.580 -6.625 1.00 98.25 124 LEU A C 1
ATOM 946 O O . LEU A 1 124 ? 3.709 -2.682 -7.214 1.00 98.25 124 LEU A O 1
ATOM 950 N N . TYR A 1 125 ? 5.358 -3.640 -6.053 1.00 98.06 125 TYR A N 1
ATOM 951 C CA . TYR A 1 125 ? 4.759 -4.981 -6.096 1.00 98.06 125 TYR A CA 1
ATOM 952 C C . TYR A 1 125 ? 3.404 -5.036 -5.376 1.00 98.06 125 TYR A C 1
ATOM 954 O O . TYR A 1 125 ? 2.496 -5.754 -5.791 1.00 98.06 125 TYR A O 1
ATOM 962 N N . ARG A 1 126 ? 3.242 -4.257 -4.299 1.00 96.69 126 ARG A N 1
ATOM 963 C CA . ARG A 1 126 ? 1.953 -4.130 -3.603 1.00 96.69 126 ARG A CA 1
ATOM 964 C C . ARG A 1 126 ? 0.960 -3.293 -4.404 1.00 96.69 126 ARG A C 1
ATOM 966 O O . ARG A 1 126 ? -0.202 -3.674 -4.459 1.00 96.69 126 ARG A O 1
ATOM 973 N N . LEU A 1 127 ? 1.417 -2.225 -5.056 1.00 97.88 127 LEU A N 1
ATOM 974 C CA . LEU A 1 127 ? 0.588 -1.416 -5.948 1.00 97.88 127 LEU A CA 1
ATOM 975 C C . LEU A 1 127 ? 0.071 -2.233 -7.141 1.00 97.88 127 LEU A C 1
ATOM 977 O O . LEU A 1 127 ? -1.107 -2.137 -7.458 1.00 97.88 127 LEU A O 1
ATOM 981 N N . GLN A 1 128 ? 0.901 -3.105 -7.724 1.00 98.25 128 GLN A N 1
ATOM 982 C CA . GLN A 1 128 ? 0.463 -4.040 -8.766 1.00 98.25 128 GLN A CA 1
ATOM 983 C C . GLN A 1 128 ? -0.687 -4.931 -8.283 1.00 98.25 128 GLN A C 1
ATOM 985 O O . GLN A 1 128 ? -1.677 -5.083 -8.984 1.00 98.25 128 GLN A O 1
ATOM 990 N N . ALA A 1 129 ? -0.589 -5.485 -7.071 1.00 97.12 129 ALA A N 1
ATOM 991 C CA . ALA A 1 129 ? -1.660 -6.310 -6.516 1.00 97.12 129 ALA A CA 1
ATOM 992 C C . ALA A 1 129 ? -2.969 -5.520 -6.315 1.00 97.12 129 ALA A C 1
ATOM 994 O O . ALA A 1 129 ? -4.046 -6.085 -6.471 1.00 97.12 129 ALA A O 1
ATOM 995 N N . VAL A 1 130 ? -2.883 -4.222 -5.995 1.00 96.56 130 VAL A N 1
ATOM 996 C CA . VAL A 1 130 ? -4.056 -3.336 -5.905 1.00 96.56 130 VAL A CA 1
ATOM 997 C C . VAL A 1 130 ? -4.682 -3.126 -7.283 1.00 96.56 130 VAL A C 1
ATOM 999 O O . VAL A 1 130 ? -5.890 -3.292 -7.426 1.00 96.56 130 VAL A O 1
ATOM 1002 N N . THR A 1 131 ? -3.879 -2.814 -8.304 1.00 98.19 131 THR A N 1
ATOM 1003 C CA . THR A 1 131 ? -4.394 -2.599 -9.667 1.00 98.19 131 THR A CA 1
ATOM 1004 C C . THR A 1 131 ? -4.934 -3.886 -10.285 1.00 98.19 131 THR A C 1
ATOM 1006 O O . THR A 1 131 ? -5.970 -3.848 -10.934 1.00 98.19 131 THR A O 1
ATOM 1009 N N . ASP A 1 132 ? -4.298 -5.033 -10.020 1.00 98.12 132 ASP A N 1
ATOM 1010 C CA . ASP A 1 132 ? -4.785 -6.347 -10.457 1.00 98.12 132 ASP A CA 1
ATOM 1011 C C . ASP A 1 132 ? -6.142 -6.677 -9.810 1.00 98.12 132 ASP A C 1
ATOM 1013 O O . ASP A 1 132 ? -7.052 -7.156 -10.483 1.00 98.12 132 ASP A O 1
ATOM 1017 N N . ALA A 1 133 ? -6.297 -6.403 -8.507 1.00 97.12 133 ALA A N 1
ATOM 1018 C CA . ALA A 1 133 ? -7.560 -6.619 -7.804 1.00 97.12 133 ALA A CA 1
ATOM 1019 C C . ALA A 1 133 ? -8.674 -5.710 -8.339 1.00 97.12 133 ALA A C 1
ATOM 1021 O O . ALA A 1 133 ? -9.798 -6.171 -8.501 1.00 97.12 133 ALA A O 1
ATOM 1022 N N . TYR A 1 134 ? -8.358 -4.448 -8.639 1.00 98.00 134 TYR A N 1
ATOM 1023 C CA . TYR A 1 134 ? -9.294 -3.497 -9.240 1.00 98.00 134 TYR A CA 1
ATOM 1024 C C . TYR A 1 134 ? -9.699 -3.900 -10.670 1.00 98.00 134 TYR A C 1
ATOM 1026 O O . TYR A 1 134 ? -10.868 -3.801 -11.037 1.00 98.00 134 TYR A O 1
ATOM 1034 N N . ASP A 1 135 ? -8.764 -4.410 -11.474 1.00 97.88 135 ASP A N 1
ATOM 1035 C CA . ASP A 1 135 ? -9.050 -4.886 -12.833 1.00 97.88 135 ASP A CA 1
ATOM 1036 C C . ASP A 1 135 ? -9.894 -6.157 -12.876 1.00 97.88 135 ASP A C 1
ATOM 1038 O O . ASP A 1 135 ? -10.657 -6.348 -13.821 1.00 97.88 135 ASP A O 1
ATOM 1042 N N . ALA A 1 136 ? -9.787 -7.006 -11.856 1.00 98.00 136 ALA A N 1
ATOM 1043 C CA . ALA A 1 136 ? -10.567 -8.232 -11.745 1.00 98.00 136 ALA A CA 1
ATOM 1044 C C . ALA A 1 136 ? -12.012 -8.012 -11.254 1.00 98.00 136 ALA A C 1
ATOM 1046 O O . ALA A 1 136 ? -12.787 -8.969 -11.222 1.00 98.00 136 ALA A O 1
ATOM 1047 N N . MET A 1 137 ? -12.381 -6.793 -10.842 1.00 97.69 137 MET A N 1
ATOM 1048 C CA . MET A 1 137 ? -13.731 -6.485 -10.358 1.00 97.69 137 MET A CA 1
ATOM 1049 C C . MET A 1 137 ? -14.773 -6.578 -11.476 1.00 97.69 137 MET A C 1
ATOM 1051 O O . MET A 1 137 ? -14.541 -6.137 -12.603 1.00 97.69 137 MET A O 1
ATOM 1055 N N . ASP A 1 138 ? -15.962 -7.084 -11.140 1.00 97.69 138 ASP A N 1
ATOM 1056 C CA . ASP A 1 138 ? -17.134 -6.935 -12.002 1.00 97.69 138 ASP A CA 1
ATOM 1057 C C . ASP A 1 138 ? -17.605 -5.471 -12.065 1.00 97.69 138 ASP A C 1
ATOM 1059 O O . ASP A 1 138 ? -17.143 -4.606 -11.317 1.00 97.69 138 ASP A O 1
ATOM 1063 N N . ALA A 1 139 ? -18.548 -5.179 -12.963 1.00 97.25 139 ALA A N 1
ATOM 1064 C CA . ALA A 1 139 ? -19.034 -3.818 -13.176 1.00 97.25 139 ALA A CA 1
ATOM 1065 C C . ALA A 1 139 ? -19.629 -3.176 -11.907 1.00 97.25 139 ALA A C 1
ATOM 1067 O O . ALA A 1 139 ? -19.451 -1.979 -11.689 1.00 97.25 139 ALA A O 1
ATOM 1068 N N . GLY A 1 140 ? -20.312 -3.955 -11.062 1.00 96.06 140 GLY A N 1
ATOM 1069 C CA . GLY A 1 140 ? -20.942 -3.447 -9.845 1.00 96.06 140 GLY A CA 1
ATOM 1070 C C . GLY A 1 140 ? -19.918 -3.131 -8.758 1.00 96.06 140 GLY A C 1
ATOM 1071 O O . GLY A 1 140 ? -19.968 -2.062 -8.150 1.00 96.06 140 GLY A O 1
ATOM 1072 N N . ALA A 1 141 ? -18.968 -4.035 -8.525 1.00 94.94 141 ALA A N 1
ATOM 1073 C CA . ALA A 1 141 ? -17.865 -3.822 -7.593 1.00 94.94 141 ALA A CA 1
ATOM 1074 C C . ALA A 1 141 ? -16.966 -2.662 -8.044 1.00 94.94 141 ALA A C 1
ATOM 1076 O O . ALA A 1 141 ? -16.591 -1.820 -7.227 1.00 94.94 141 ALA A O 1
ATOM 1077 N N . LYS A 1 142 ? -16.684 -2.569 -9.349 1.00 96.75 142 LYS A N 1
ATOM 1078 C CA . LYS A 1 142 ? -15.870 -1.494 -9.922 1.00 96.75 142 LYS A CA 1
ATOM 1079 C C . LYS A 1 142 ? -16.534 -0.126 -9.771 1.00 96.75 142 LYS A C 1
ATOM 1081 O O . LYS A 1 142 ? -15.860 0.812 -9.366 1.00 96.75 142 LYS A O 1
ATOM 1086 N N . ALA A 1 143 ? -17.850 -0.025 -9.979 1.00 96.62 143 ALA A N 1
ATOM 1087 C CA . ALA A 1 143 ? -18.592 1.216 -9.746 1.00 96.62 143 ALA A CA 1
ATOM 1088 C C . ALA A 1 143 ? -18.500 1.688 -8.280 1.00 96.62 143 ALA A C 1
ATOM 1090 O O . ALA A 1 143 ? -18.189 2.850 -8.027 1.00 96.62 143 ALA A O 1
ATOM 1091 N N . ARG A 1 144 ? -18.667 0.780 -7.304 1.00 95.25 144 ARG A N 1
ATOM 1092 C CA . ARG A 1 144 ? -18.496 1.114 -5.874 1.00 95.25 144 ARG A CA 1
ATOM 1093 C C . ARG A 1 144 ? -17.060 1.534 -5.544 1.00 95.25 144 ARG A C 1
ATOM 1095 O O . ARG A 1 144 ? -16.841 2.476 -4.782 1.00 95.25 144 ARG A O 1
ATOM 1102 N N . ALA A 1 145 ? -16.072 0.847 -6.118 1.00 96.12 145 ALA A N 1
ATOM 1103 C CA . ALA A 1 145 ? -14.667 1.213 -5.962 1.00 96.12 145 ALA A CA 1
ATOM 1104 C C . ALA A 1 145 ? -14.373 2.595 -6.565 1.00 96.12 145 ALA A C 1
ATOM 1106 O O . ALA A 1 145 ? -13.640 3.381 -5.965 1.00 96.12 145 ALA A O 1
ATOM 1107 N N . ASP A 1 146 ? -14.980 2.923 -7.704 1.00 97.56 146 ASP A N 1
ATOM 1108 C CA . ASP A 1 146 ? -14.829 4.221 -8.350 1.00 97.56 146 ASP A CA 1
ATOM 1109 C C . ASP A 1 146 ? -15.384 5.357 -7.504 1.00 97.56 146 ASP A C 1
ATOM 1111 O O . ASP A 1 146 ? -14.701 6.371 -7.356 1.00 97.56 146 ASP A O 1
ATOM 1115 N N . GLU A 1 147 ? -16.565 5.177 -6.913 1.00 96.50 147 GLU A N 1
ATOM 1116 C CA . GLU A 1 147 ? -17.159 6.135 -5.978 1.00 96.50 147 GLU A CA 1
ATOM 1117 C C . GLU A 1 147 ? -16.269 6.356 -4.750 1.00 96.50 147 GLU A C 1
ATOM 1119 O O . GLU A 1 147 ? -16.053 7.495 -4.328 1.00 96.50 147 GLU A O 1
ATOM 1124 N N . LEU A 1 148 ? -15.702 5.286 -4.180 1.00 96.44 148 LEU A N 1
ATOM 1125 C CA . LEU A 1 148 ? -14.738 5.409 -3.087 1.00 96.44 148 LEU A CA 1
ATOM 1126 C C . LEU A 1 148 ? -13.499 6.199 -3.528 1.00 96.44 148 LEU A C 1
ATOM 1128 O O . LEU A 1 148 ? -13.102 7.129 -2.827 1.00 96.44 148 LEU A O 1
ATOM 1132 N N . LEU A 1 149 ? -12.906 5.856 -4.677 1.00 97.69 149 LEU A N 1
ATOM 1133 C CA . LEU A 1 149 ? -11.713 6.524 -5.201 1.00 97.69 149 LEU A CA 1
ATOM 1134 C C . LEU A 1 149 ? -11.952 8.011 -5.471 1.00 97.69 149 LEU A C 1
ATOM 1136 O O . LEU A 1 149 ? -11.054 8.806 -5.204 1.00 97.69 149 LEU A O 1
ATOM 1140 N N . GLU A 1 150 ? -13.140 8.412 -5.925 1.00 97.56 150 GLU A N 1
ATOM 1141 C CA . GLU A 1 150 ? -13.484 9.834 -6.043 1.00 97.56 150 GLU A CA 1
ATOM 1142 C C . GLU A 1 150 ? -13.487 10.528 -4.675 1.00 97.56 150 GLU A C 1
ATOM 1144 O O . GLU A 1 150 ? -12.823 11.552 -4.491 1.00 97.56 150 GLU A O 1
ATOM 1149 N N . ARG A 1 151 ? -14.161 9.942 -3.676 1.00 96.81 151 ARG A N 1
ATOM 1150 C CA . ARG A 1 151 ? -14.256 10.522 -2.322 1.00 96.81 151 ARG A CA 1
ATOM 1151 C C . ARG A 1 151 ? -12.893 10.672 -1.650 1.00 96.81 151 ARG A C 1
ATOM 1153 O O . ARG A 1 151 ? -12.631 11.691 -1.011 1.00 96.81 151 ARG A O 1
ATOM 1160 N N . VAL A 1 152 ? -11.994 9.708 -1.857 1.00 97.81 152 VAL A N 1
ATOM 1161 C CA . VAL A 1 152 ? -10.629 9.747 -1.305 1.00 97.81 152 VAL A CA 1
ATOM 1162 C C . VAL A 1 152 ? -9.617 10.442 -2.225 1.00 97.81 152 VAL A C 1
ATOM 1164 O O . VAL A 1 152 ? -8.422 10.423 -1.937 1.00 97.81 152 VAL A O 1
ATOM 1167 N N . ARG A 1 153 ? -10.068 11.075 -3.321 1.00 97.00 153 ARG A N 1
ATOM 1168 C CA . ARG A 1 153 ? -9.224 11.776 -4.314 1.00 97.00 153 ARG A CA 1
ATOM 1169 C C . ARG A 1 153 ? -8.145 10.883 -4.947 1.00 97.00 153 ARG A C 1
ATOM 1171 O O . ARG A 1 153 ? -7.076 11.352 -5.327 1.00 97.00 153 ARG A O 1
ATOM 1178 N N . GLY A 1 154 ? -8.434 9.592 -5.056 1.00 97.50 154 GLY A N 1
ATOM 1179 C CA . GLY A 1 154 ? -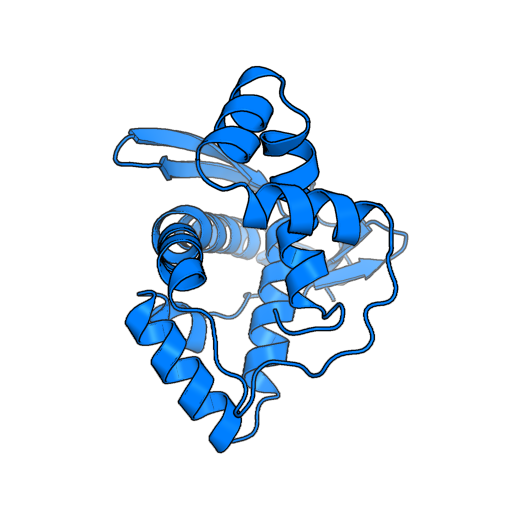7.593 8.549 -5.636 1.00 97.50 154 GLY A CA 1
ATOM 1180 C C . GLY A 1 154 ? -7.943 8.187 -7.079 1.00 97.50 154 GLY A C 1
ATOM 1181 O O . GLY A 1 154 ? -7.473 7.160 -7.557 1.00 97.50 154 GLY A O 1
ATOM 1182 N N . ALA A 1 155 ? -8.754 8.988 -7.779 1.00 97.50 155 ALA A N 1
ATOM 1183 C CA . ALA A 1 155 ? -9.197 8.707 -9.148 1.00 97.50 155 ALA A CA 1
ATOM 1184 C C . ALA A 1 155 ? -8.073 8.287 -10.125 1.00 97.50 155 ALA A C 1
ATOM 1186 O O . ALA A 1 155 ? -8.287 7.334 -10.872 1.00 97.50 155 ALA A O 1
ATOM 1187 N N . PRO A 1 156 ? -6.853 8.866 -10.094 1.00 97.31 156 PRO A N 1
ATOM 1188 C CA . PRO A 1 156 ? -5.775 8.429 -10.988 1.00 97.31 156 PRO A CA 1
ATOM 1189 C C . PRO A 1 156 ? -5.325 6.967 -10.807 1.00 97.31 156 PRO A C 1
ATOM 1191 O O . PRO A 1 156 ? -4.689 6.409 -11.699 1.00 97.31 156 PRO A O 1
ATOM 1194 N N . LEU A 1 157 ? -5.637 6.320 -9.675 1.00 97.31 157 LEU A N 1
ATOM 1195 C CA . LEU A 1 157 ? -5.331 4.903 -9.454 1.00 97.31 157 LEU A CA 1
ATOM 1196 C C . LEU A 1 157 ? -6.080 3.989 -10.439 1.00 97.31 157 LEU A C 1
ATOM 1198 O O . LEU A 1 157 ? -5.565 2.926 -10.783 1.00 97.31 157 LEU A O 1
ATOM 1202 N N . LYS A 1 158 ? -7.259 4.416 -10.916 1.00 96.75 158 LYS A N 1
ATOM 1203 C CA . LYS A 1 158 ? -8.113 3.659 -11.848 1.00 96.75 158 LYS A CA 1
ATOM 1204 C C . LYS A 1 158 ? -7.341 3.255 -13.105 1.00 96.75 158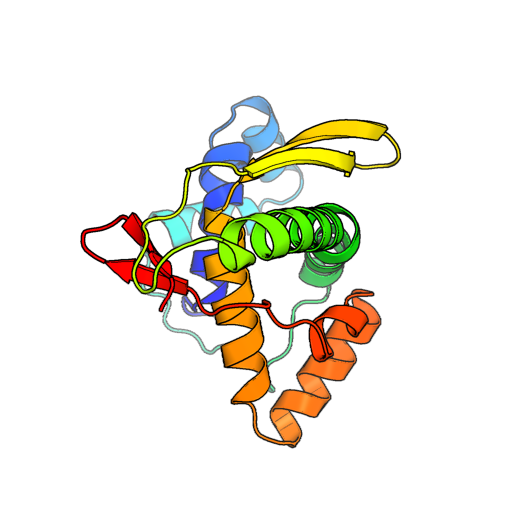 LYS A C 1
ATOM 1206 O O . LYS A 1 158 ? -7.372 2.090 -13.509 1.00 96.75 158 LYS A O 1
ATOM 1211 N N . ASP A 1 159 ? -6.540 4.184 -13.622 1.00 96.25 159 ASP A N 1
ATOM 1212 C CA . ASP A 1 159 ? -5.802 4.043 -14.881 1.00 96.25 159 ASP A CA 1
ATOM 1213 C C . ASP A 1 159 ? -4.309 3.732 -14.685 1.00 96.25 159 ASP A C 1
ATOM 1215 O O . ASP A 1 159 ? -3.610 3.370 -15.632 1.00 96.25 159 ASP A O 1
ATOM 1219 N N . PHE A 1 160 ? -3.787 3.850 -13.461 1.00 98.06 160 PHE A N 1
ATOM 1220 C CA . PHE A 1 160 ? -2.368 3.633 -13.194 1.00 98.06 160 PHE A CA 1
ATOM 1221 C C . PHE A 1 160 ? -1.964 2.172 -13.405 1.00 98.06 160 PHE A C 1
ATOM 1223 O O . PHE A 1 160 ? -2.448 1.290 -12.702 1.00 98.06 160 PHE A O 1
ATOM 1230 N N . ARG A 1 161 ? -0.999 1.891 -14.280 1.00 97.69 161 ARG A N 1
ATOM 1231 C CA . ARG A 1 161 ? -0.399 0.555 -14.405 1.00 97.69 161 ARG A CA 1
ATOM 1232 C C . ARG A 1 161 ? 1.119 0.655 -14.406 1.00 97.69 161 ARG A C 1
ATOM 1234 O O . ARG A 1 161 ? 1.687 1.609 -14.931 1.00 97.69 161 ARG A O 1
ATOM 1241 N N . LEU A 1 162 ? 1.777 -0.336 -13.801 1.00 97.44 162 LEU A N 1
ATOM 1242 C CA . LEU A 1 162 ? 3.234 -0.428 -13.863 1.00 97.44 162 LEU A CA 1
ATOM 1243 C C . LEU A 1 162 ? 3.692 -0.708 -15.304 1.00 97.44 162 LEU A C 1
ATOM 1245 O O . LEU A 1 162 ? 3.053 -1.500 -15.997 1.00 97.44 162 LEU A O 1
ATOM 1249 N N . PRO A 1 163 ? 4.839 -0.151 -15.727 1.00 94.56 163 PRO A N 1
ATOM 1250 C CA . PRO A 1 163 ? 5.363 -0.334 -17.085 1.00 94.56 163 PRO A CA 1
ATOM 1251 C C . PRO A 1 163 ? 5.820 -1.774 -17.364 1.00 94.56 163 PRO A C 1
ATOM 1253 O O . PRO A 1 163 ? 5.819 -2.233 -18.505 1.00 94.56 163 PRO A O 1
ATOM 1256 N N . LYS A 1 164 ? 6.224 -2.504 -16.318 1.00 96.75 164 LYS A N 1
ATOM 1257 C CA . LYS A 1 164 ? 6.613 -3.918 -16.354 1.00 96.75 164 LYS A CA 1
ATOM 1258 C C . LYS A 1 164 ? 6.054 -4.625 -15.125 1.00 96.75 164 LYS A C 1
ATOM 1260 O O . LYS A 1 164 ? 5.982 -4.034 -14.047 1.00 96.75 164 LYS A O 1
ATOM 1265 N N . ARG A 1 165 ? 5.677 -5.895 -15.285 1.00 97.44 165 ARG A N 1
ATOM 1266 C CA . ARG A 1 165 ? 5.143 -6.705 -14.186 1.00 97.44 165 ARG A CA 1
ATOM 1267 C C . ARG A 1 165 ? 6.258 -7.208 -13.271 1.00 97.44 165 ARG A C 1
ATOM 1269 O O . ARG A 1 165 ? 7.377 -7.467 -13.711 1.00 97.44 165 ARG A O 1
ATOM 1276 N N . LEU A 1 166 ? 5.925 -7.354 -11.996 1.00 97.94 166 LEU A N 1
ATOM 1277 C CA . LEU A 1 166 ? 6.807 -7.810 -10.930 1.00 97.94 166 LEU A CA 1
ATOM 1278 C C . LEU A 1 166 ? 6.341 -9.153 -10.371 1.00 97.94 166 LEU A C 1
ATOM 1280 O O . LEU A 1 166 ? 5.143 -9.367 -10.163 1.00 97.94 166 LEU A O 1
ATOM 1284 N N . VAL A 1 167 ? 7.303 -10.017 -10.053 1.00 97.44 167 VAL A N 1
ATOM 1285 C CA . VAL A 1 167 ? 7.101 -11.310 -9.384 1.00 97.44 167 VAL A CA 1
ATOM 1286 C C . VAL A 1 167 ? 8.017 -11.452 -8.168 1.00 97.44 167 VAL A C 1
ATOM 1288 O O . VAL A 1 167 ? 9.006 -10.730 -8.011 1.00 97.44 167 VAL A O 1
ATOM 1291 N N . ARG A 1 168 ? 7.685 -12.399 -7.284 1.00 95.94 168 ARG A N 1
ATOM 1292 C CA . ARG A 1 168 ? 8.538 -12.815 -6.163 1.00 95.94 168 ARG A CA 1
ATOM 1293 C C . ARG A 1 168 ? 9.180 -14.161 -6.478 1.00 95.94 168 ARG A C 1
ATOM 1295 O O . ARG A 1 168 ? 8.511 -15.185 -6.417 1.00 95.94 168 ARG A O 1
ATOM 1302 N N . THR A 1 169 ? 10.488 -14.151 -6.710 1.00 94.56 169 THR A N 1
ATOM 1303 C CA . THR A 1 169 ? 11.294 -15.354 -6.958 1.00 94.56 169 THR A CA 1
ATOM 1304 C C . THR A 1 169 ? 12.366 -15.451 -5.884 1.00 94.56 169 THR A C 1
ATOM 1306 O O . THR A 1 169 ? 13.104 -14.492 -5.656 1.00 94.56 169 THR A O 1
ATOM 1309 N N . ASN A 1 170 ? 12.448 -16.588 -5.185 1.00 93.31 170 ASN A N 1
ATOM 1310 C CA . ASN A 1 170 ? 13.415 -16.807 -4.099 1.00 93.31 170 ASN A CA 1
ATOM 1311 C C . ASN A 1 170 ? 13.421 -15.661 -3.068 1.00 93.31 170 ASN A C 1
ATOM 1313 O O . ASN A 1 170 ? 14.468 -15.122 -2.713 1.00 93.31 170 ASN A O 1
ATOM 1317 N N . TYR A 1 171 ? 12.227 -15.244 -2.633 1.00 93.12 171 TYR A N 1
ATOM 1318 C CA . TYR A 1 171 ? 11.993 -14.149 -1.679 1.00 93.12 171 TYR A CA 1
ATOM 1319 C C . TYR A 1 171 ? 12.419 -12.744 -2.146 1.00 93.12 171 TYR A C 1
ATOM 1321 O O . TYR A 1 171 ? 12.217 -11.780 -1.404 1.00 93.12 171 TYR A O 1
ATOM 1329 N N . ARG A 1 172 ? 12.915 -12.591 -3.379 1.00 94.81 172 ARG A N 1
ATOM 1330 C CA . ARG A 1 172 ? 13.340 -11.322 -3.988 1.00 94.81 172 ARG A CA 1
ATOM 1331 C C . ARG A 1 172 ? 12.350 -10.865 -5.054 1.00 94.81 172 ARG A C 1
ATOM 1333 O O . ARG A 1 172 ? 11.642 -11.681 -5.635 1.00 94.81 172 ARG A O 1
ATOM 1340 N N . LEU A 1 173 ? 12.309 -9.559 -5.307 1.00 97.06 173 LEU A N 1
ATOM 1341 C CA . LEU A 1 173 ? 11.574 -9.023 -6.449 1.00 97.06 173 LEU A CA 1
ATOM 1342 C C . LEU A 1 173 ? 12.361 -9.235 -7.733 1.00 97.06 173 LEU A C 1
ATOM 1344 O O . LEU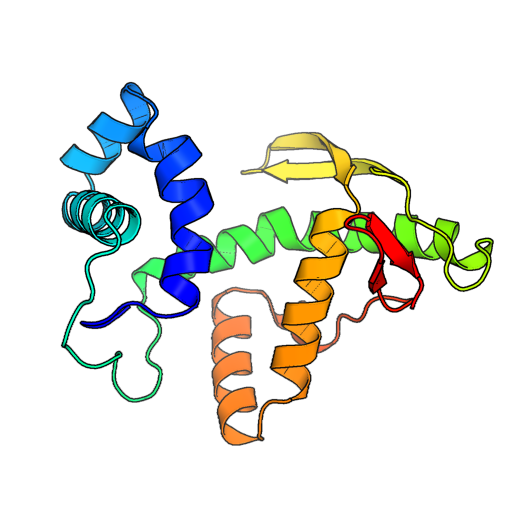 A 1 173 ? 13.558 -8.948 -7.763 1.00 97.06 173 LEU A O 1
ATOM 1348 N N . ALA A 1 174 ? 11.673 -9.696 -8.768 1.00 97.69 174 ALA A N 1
ATOM 1349 C CA . ALA A 1 174 ? 12.188 -9.818 -10.121 1.00 97.69 174 ALA A CA 1
ATOM 1350 C C . ALA A 1 174 ? 11.176 -9.267 -11.129 1.00 97.69 174 ALA A C 1
ATOM 1352 O O . ALA A 1 174 ? 9.982 -9.164 -10.825 1.00 97.69 174 ALA A O 1
ATOM 1353 N N . LEU A 1 175 ? 11.659 -8.918 -12.318 1.00 97.25 175 LEU A N 1
ATOM 1354 C CA . LEU A 1 175 ? 10.789 -8.736 -13.475 1.00 97.25 175 LEU A CA 1
ATOM 1355 C C . LEU A 1 175 ? 10.104 -10.067 -13.808 1.00 97.25 175 LEU A C 1
ATOM 1357 O O . LEU A 1 175 ? 10.739 -11.119 -13.712 1.00 97.25 175 LEU A O 1
ATOM 1361 N N . ALA A 1 176 ? 8.811 -9.997 -14.129 1.00 93.56 176 ALA A N 1
ATOM 1362 C CA . ALA A 1 176 ? 8.022 -11.143 -14.579 1.00 93.56 176 ALA A CA 1
ATOM 1363 C C . ALA A 1 176 ? 8.540 -11.709 -15.907 1.00 93.56 176 ALA A C 1
ATOM 1365 O O . ALA A 1 176 ? 9.037 -10.907 -16.735 1.00 93.56 176 ALA A O 1
#

pLDDT: mean 95.44, std 3.11, range [79.81, 98.44]

Radius of gyration: 18.21 Å; chains: 1; bounding box: 41×37×45 Å

Foldseek 3Di:
DWQFDDPVLVVPLVCCVPPACPPVPSVVVCCVVPVVVNVSSVCVVVVPGGDTDDDPPNDDPPVCLVVLLQCLQWVVVLLVQLLVLVLVVVVPDDAFDFDDQFSAWDWTADPNDIDIDTSGDVVNLVLQVVQVVLVPDDPVVNVVVCVSCVSSVNNVSPVDDRPFHWDQDPNTITTD